Protein AF-A0A940FUI8-F1 (afdb_monomer_lite)

Structure (mmCIF, N/CA/C/O backbone):
data_AF-A0A940FUI8-F1
#
_entry.id   AF-A0A940FUI8-F1
#
loop_
_atom_site.group_PDB
_atom_site.id
_atom_site.type_symbol
_atom_site.label_atom_id
_atom_site.label_alt_id
_atom_site.label_comp_id
_atom_site.label_asym_id
_atom_site.label_entity_id
_atom_site.label_seq_id
_atom_site.pdbx_PDB_ins_code
_atom_site.Cartn_x
_atom_site.Cartn_y
_atom_site.Cartn_z
_atom_site.occupancy
_atom_site.B_iso_or_equiv
_atom_site.auth_seq_id
_atom_site.auth_comp_id
_atom_site.auth_asym_id
_atom_site.auth_atom_id
_atom_site.pdbx_PDB_model_num
ATOM 1 N N . MET A 1 1 ? -2.561 -24.039 -2.734 1.00 41.38 1 MET A N 1
ATOM 2 C CA . MET A 1 1 ? -2.954 -23.739 -1.344 1.00 41.38 1 MET A CA 1
ATOM 3 C C . MET A 1 1 ? -1.752 -23.035 -0.768 1.00 41.38 1 MET A C 1
ATOM 5 O O . MET A 1 1 ? -0.832 -23.719 -0.349 1.00 41.38 1 MET A O 1
ATOM 9 N N . THR A 1 2 ? -1.683 -21.720 -0.954 1.00 53.69 2 THR A N 1
ATOM 10 C CA . THR A 1 2 ? -0.550 -20.926 -0.484 1.00 53.69 2 THR A CA 1
ATOM 11 C C . THR A 1 2 ? -0.439 -21.065 1.022 1.00 53.69 2 THR A C 1
ATOM 13 O O . THR A 1 2 ? -1.473 -21.092 1.701 1.00 53.69 2 THR A O 1
ATOM 16 N N . ASP A 1 3 ? 0.776 -21.230 1.535 1.00 70.06 3 ASP A N 1
ATOM 17 C CA . ASP A 1 3 ? 0.976 -21.261 2.975 1.00 70.06 3 ASP A CA 1
ATOM 18 C C . ASP A 1 3 ? 0.629 -19.873 3.530 1.00 70.06 3 ASP A C 1
ATOM 20 O O . ASP A 1 3 ? 1.079 -18.848 3.026 1.00 70.06 3 ASP A O 1
ATOM 24 N N . HIS A 1 4 ? -0.211 -19.823 4.564 1.00 71.00 4 HIS A N 1
ATOM 25 C CA . HIS A 1 4 ? -0.672 -18.565 5.158 1.00 71.00 4 HIS A CA 1
ATOM 26 C C . HIS A 1 4 ? 0.499 -17.706 5.662 1.00 71.00 4 HIS A C 1
ATOM 28 O O . HIS A 1 4 ? 0.388 -16.485 5.752 1.00 71.00 4 HIS A O 1
ATOM 34 N N . THR A 1 5 ? 1.618 -18.355 5.979 1.00 76.31 5 THR A N 1
ATOM 35 C CA . THR A 1 5 ? 2.873 -17.724 6.389 1.00 76.31 5 THR A CA 1
ATOM 36 C C . THR A 1 5 ? 3.510 -16.921 5.250 1.00 76.31 5 THR A C 1
ATOM 38 O O . THR A 1 5 ? 3.858 -15.764 5.464 1.00 76.31 5 THR A O 1
ATOM 41 N N . GLU A 1 6 ? 3.572 -17.477 4.036 1.00 81.06 6 GLU A N 1
ATOM 42 C CA . GLU A 1 6 ? 4.165 -16.827 2.851 1.00 81.06 6 GLU A CA 1
ATOM 43 C C . GLU A 1 6 ? 3.396 -15.554 2.464 1.00 81.06 6 GLU A C 1
ATOM 45 O O . GLU A 1 6 ? 3.987 -14.517 2.154 1.00 81.06 6 GLU A O 1
ATOM 50 N N . SER A 1 7 ? 2.064 -15.587 2.570 1.00 87.44 7 SER A N 1
ATOM 51 C CA . SER A 1 7 ? 1.231 -14.412 2.292 1.00 87.44 7 SER A CA 1
ATOM 52 C C . SER A 1 7 ? 1.392 -13.306 3.341 1.00 87.44 7 SER A C 1
ATOM 54 O O . SER A 1 7 ? 1.319 -12.122 3.014 1.00 87.44 7 SER A O 1
ATOM 56 N N . LEU A 1 8 ? 1.639 -13.651 4.611 1.00 89.88 8 LEU A N 1
ATOM 57 C CA . LEU A 1 8 ? 1.933 -12.652 5.646 1.00 89.88 8 LEU A CA 1
ATOM 58 C C . LEU A 1 8 ? 3.317 -12.023 5.457 1.00 89.88 8 LEU A C 1
ATOM 60 O O . LEU A 1 8 ? 3.463 -10.822 5.684 1.00 89.88 8 LEU A O 1
ATOM 64 N N . GLU A 1 9 ? 4.306 -12.812 5.035 1.00 93.31 9 GLU A N 1
ATOM 65 C CA . GLU A 1 9 ? 5.636 -12.312 4.680 1.00 93.31 9 GLU A CA 1
ATOM 66 C C . GLU A 1 9 ? 5.554 -11.363 3.482 1.00 93.31 9 GLU A C 1
ATOM 68 O O . GLU A 1 9 ? 6.025 -10.232 3.571 1.00 93.31 9 GLU A O 1
ATOM 73 N N . THR A 1 10 ? 4.827 -11.740 2.427 1.00 94.88 10 THR A N 1
ATOM 74 C CA . THR A 1 10 ? 4.583 -10.867 1.268 1.00 94.88 10 THR A CA 1
ATOM 75 C C . THR A 1 10 ? 3.909 -9.554 1.670 1.00 94.88 10 THR A C 1
ATOM 77 O O . THR A 1 10 ? 4.365 -8.473 1.290 1.00 94.88 10 THR A O 1
ATOM 80 N N . ALA A 1 11 ? 2.862 -9.613 2.499 1.00 93.19 11 ALA A N 1
ATOM 81 C CA . ALA A 1 11 ? 2.193 -8.418 3.009 1.00 93.19 11 ALA A CA 1
ATOM 82 C C . ALA A 1 11 ? 3.131 -7.520 3.839 1.00 93.19 11 ALA A C 1
ATOM 84 O O . ALA A 1 11 ? 3.016 -6.290 3.791 1.00 93.19 11 ALA A O 1
ATOM 85 N N . ALA A 1 12 ? 4.057 -8.113 4.600 1.00 94.50 12 ALA A N 1
ATOM 86 C CA . ALA A 1 12 ? 5.061 -7.377 5.359 1.00 94.50 12 ALA A CA 1
ATOM 87 C C . ALA A 1 12 ? 6.082 -6.696 4.434 1.00 94.50 12 ALA A C 1
ATOM 89 O O . ALA A 1 12 ? 6.303 -5.494 4.592 1.00 94.50 12 ALA A O 1
ATOM 90 N N . CYS A 1 13 ? 6.618 -7.411 3.438 1.00 96.50 13 CYS A N 1
ATOM 91 C CA . CYS A 1 13 ? 7.538 -6.868 2.433 1.00 96.50 13 CYS A CA 1
ATOM 92 C C . CYS A 1 13 ? 6.911 -5.695 1.667 1.00 96.50 13 CYS A C 1
ATOM 94 O O . CYS A 1 13 ? 7.534 -4.645 1.513 1.00 96.50 13 CYS A O 1
ATOM 96 N N . LEU A 1 14 ? 5.647 -5.828 1.249 1.00 96.81 14 LEU A N 1
ATOM 97 C CA . LEU A 1 14 ? 4.900 -4.753 0.589 1.00 96.81 14 LEU A CA 1
ATOM 98 C C . LEU A 1 14 ? 4.805 -3.503 1.463 1.00 96.81 14 LEU A C 1
ATOM 100 O O . LEU A 1 14 ? 5.054 -2.384 1.007 1.00 96.81 14 LEU A O 1
ATOM 104 N N . TRP A 1 15 ? 4.437 -3.685 2.732 1.00 97.00 15 TRP A N 1
ATOM 105 C CA . TRP A 1 15 ? 4.308 -2.567 3.654 1.00 97.00 15 TRP A CA 1
ATOM 106 C C . TRP A 1 15 ? 5.655 -1.898 3.943 1.00 97.00 15 TRP A C 1
ATOM 108 O O . TRP A 1 15 ? 5.730 -0.669 3.971 1.00 97.00 15 TRP A O 1
ATOM 118 N N . GLU A 1 16 ? 6.718 -2.681 4.116 1.00 96.12 16 GLU A N 1
ATOM 119 C CA . GLU A 1 16 ? 8.075 -2.175 4.313 1.00 96.12 16 GLU A CA 1
ATOM 120 C C . GLU A 1 16 ? 8.567 -1.372 3.103 1.00 96.12 16 GLU A C 1
ATOM 122 O O . GLU A 1 16 ? 9.012 -0.236 3.265 1.00 96.12 16 GLU A O 1
ATOM 127 N N . ALA A 1 17 ? 8.396 -1.891 1.885 1.00 95.38 17 ALA A N 1
ATOM 128 C CA . ALA A 1 17 ? 8.780 -1.192 0.662 1.00 95.38 17 ALA A CA 1
ATOM 129 C C . ALA A 1 17 ? 8.070 0.169 0.518 1.00 95.38 17 ALA A C 1
ATOM 131 O O . ALA A 1 17 ? 8.699 1.173 0.177 1.00 95.38 17 ALA A O 1
ATOM 132 N N . VAL A 1 18 ? 6.776 0.248 0.852 1.00 95.69 18 VAL A N 1
ATOM 133 C CA . VAL A 1 18 ? 6.023 1.516 0.846 1.00 95.69 18 VAL A CA 1
ATOM 134 C C . VAL A 1 18 ? 6.545 2.505 1.893 1.00 95.69 18 VAL A C 1
ATOM 136 O O . VAL A 1 18 ? 6.617 3.708 1.622 1.00 95.69 18 VAL A O 1
ATOM 139 N N . LEU A 1 19 ? 6.926 2.030 3.082 1.00 94.81 19 LEU A N 1
ATOM 140 C CA . LEU A 1 19 ? 7.561 2.881 4.091 1.00 94.81 19 LEU A CA 1
ATOM 141 C C . LEU A 1 19 ? 8.923 3.393 3.611 1.00 94.81 19 LEU A C 1
ATOM 143 O O . LEU A 1 19 ? 9.204 4.581 3.770 1.00 94.81 19 LEU A O 1
ATOM 147 N N . ASN A 1 20 ? 9.714 2.550 2.946 1.00 92.38 20 ASN A N 1
ATOM 148 C CA . ASN A 1 20 ? 10.995 2.949 2.367 1.00 92.38 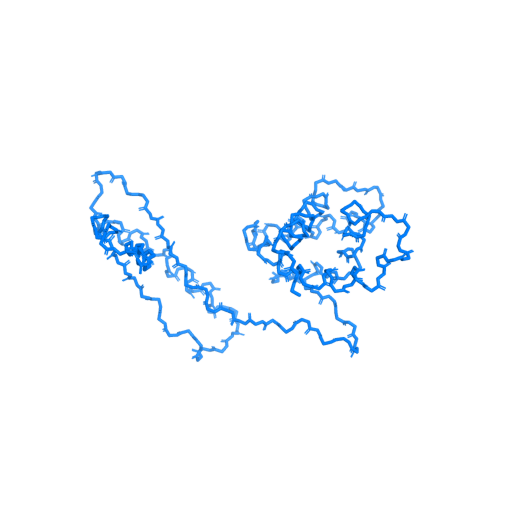20 ASN A CA 1
ATOM 149 C C . ASN A 1 20 ? 10.811 4.020 1.281 1.00 92.38 20 ASN A C 1
ATOM 151 O O . ASN A 1 20 ? 11.483 5.046 1.336 1.00 92.38 20 ASN A O 1
ATOM 155 N N . PHE A 1 21 ? 9.826 3.887 0.382 1.00 91.88 21 PHE A N 1
ATOM 156 C CA . PHE A 1 21 ? 9.506 4.956 -0.580 1.00 91.88 21 PHE A CA 1
ATOM 157 C C . PHE A 1 21 ? 9.073 6.266 0.079 1.00 91.88 21 PHE A C 1
ATOM 159 O O . PHE A 1 21 ? 9.281 7.339 -0.482 1.00 91.88 21 PHE A O 1
ATOM 166 N N . ARG A 1 22 ? 8.440 6.213 1.254 1.00 91.88 22 ARG A N 1
ATOM 167 C CA . ARG A 1 22 ? 8.054 7.420 1.993 1.00 91.88 22 ARG A CA 1
ATOM 168 C C . ARG A 1 22 ? 9.267 8.100 2.630 1.00 91.88 22 ARG A C 1
ATOM 170 O O . ARG A 1 22 ? 9.329 9.338 2.665 1.00 91.88 22 ARG A O 1
ATOM 177 N N . ASP A 1 23 ? 10.177 7.312 3.188 1.00 89.31 23 ASP A N 1
ATOM 178 C CA . ASP A 1 23 ? 11.209 7.793 4.104 1.00 89.31 23 ASP A CA 1
ATOM 179 C C . ASP A 1 23 ? 12.550 8.060 3.412 1.00 89.31 23 ASP A C 1
ATOM 181 O O . ASP A 1 23 ? 13.240 8.998 3.817 1.00 89.31 23 ASP A O 1
ATOM 185 N N . ASP A 1 24 ? 12.865 7.343 2.331 1.00 80.25 24 ASP A N 1
ATOM 186 C CA . ASP A 1 24 ? 14.145 7.433 1.626 1.00 80.25 24 ASP A CA 1
ATOM 187 C C . ASP A 1 24 ? 13.990 7.891 0.161 1.00 80.25 24 ASP A C 1
ATOM 189 O O . ASP A 1 24 ? 13.839 7.077 -0.756 1.00 80.25 24 ASP A O 1
ATOM 193 N N . PRO A 1 25 ? 14.016 9.211 -0.103 1.00 65.75 25 PRO A N 1
ATOM 194 C CA . PRO A 1 25 ? 14.091 9.706 -1.466 1.00 65.75 25 PRO A CA 1
ATOM 195 C C . PRO A 1 25 ? 15.487 9.428 -2.032 1.00 65.75 25 PRO A C 1
ATOM 197 O O . PRO A 1 25 ? 16.445 10.142 -1.724 1.00 65.75 25 PRO A O 1
ATOM 200 N N . SER A 1 26 ? 15.599 8.456 -2.939 1.00 70.56 26 SER A N 1
ATOM 201 C CA . SER A 1 26 ? 16.803 8.354 -3.772 1.00 70.56 26 SER A CA 1
ATOM 202 C C . SER A 1 26 ? 16.990 9.637 -4.598 1.00 70.56 26 SER A C 1
ATOM 204 O O . SER A 1 26 ? 16.037 10.377 -4.863 1.00 70.56 26 SER A O 1
ATOM 206 N N . THR A 1 27 ? 18.221 9.904 -5.037 1.00 62.66 27 THR A N 1
ATOM 207 C CA . THR A 1 27 ? 18.599 11.141 -5.744 1.00 62.66 27 THR A CA 1
ATOM 208 C C . THR A 1 27 ? 18.077 11.244 -7.185 1.00 62.66 27 THR A C 1
ATOM 210 O O . THR A 1 27 ? 18.289 12.271 -7.829 1.00 62.66 27 THR A O 1
ATOM 213 N N . ASN A 1 28 ? 17.392 10.217 -7.699 1.00 72.44 28 ASN A N 1
ATOM 214 C CA . ASN A 1 28 ? 16.770 10.230 -9.025 1.00 72.44 28 ASN A CA 1
ATOM 215 C C . ASN A 1 28 ? 15.420 10.985 -9.009 1.00 72.44 28 ASN A C 1
ATOM 217 O O . ASN A 1 28 ? 14.635 10.829 -8.073 1.00 72.44 28 ASN A O 1
ATOM 221 N N . SER A 1 29 ? 15.119 11.763 -10.056 1.00 69.69 29 SER A N 1
ATOM 222 C CA . SER A 1 29 ? 13.884 12.558 -10.184 1.00 69.69 29 SER A CA 1
ATOM 223 C C . SER A 1 29 ? 12.620 11.720 -10.013 1.00 69.69 29 SER A C 1
ATOM 225 O O . SER A 1 29 ? 11.752 12.087 -9.227 1.00 69.69 29 SER A O 1
ATOM 227 N N . ASP A 1 30 ? 12.557 10.555 -10.657 1.00 74.31 30 ASP A N 1
ATOM 228 C CA . ASP A 1 30 ? 11.371 9.688 -10.634 1.00 74.31 30 ASP A CA 1
ATOM 229 C C . ASP A 1 30 ? 11.116 9.124 -9.228 1.00 74.31 30 ASP A C 1
ATOM 231 O O . ASP A 1 30 ? 9.983 8.908 -8.798 1.00 74.31 30 ASP A O 1
ATOM 235 N N . SER A 1 31 ? 12.193 8.924 -8.468 1.00 79.56 31 SER A N 1
ATOM 236 C CA . SER A 1 31 ? 12.130 8.526 -7.065 1.00 79.56 31 SER A CA 1
ATOM 237 C C . SER A 1 31 ? 11.647 9.664 -6.170 1.00 79.56 31 SER A C 1
ATOM 239 O O . SER A 1 31 ? 10.867 9.426 -5.248 1.00 79.56 31 SER A O 1
ATOM 241 N N . ILE A 1 32 ? 12.073 10.900 -6.440 1.00 84.50 32 ILE A N 1
ATOM 242 C CA . ILE A 1 32 ? 11.606 12.079 -5.705 1.00 84.50 32 ILE A CA 1
ATOM 243 C C . ILE A 1 32 ? 10.106 12.279 -5.939 1.00 84.50 32 ILE A C 1
ATOM 245 O O . ILE A 1 32 ? 9.363 12.452 -4.972 1.00 84.50 32 ILE A O 1
ATOM 249 N N . GLU A 1 33 ? 9.645 12.205 -7.189 1.00 87.56 33 GLU A N 1
ATOM 250 C CA . GLU A 1 33 ? 8.221 12.316 -7.524 1.00 87.56 33 GLU A CA 1
ATOM 251 C C . GLU A 1 33 ? 7.394 11.232 -6.827 1.00 87.56 33 GLU A C 1
ATOM 253 O O . GLU A 1 33 ? 6.411 11.549 -6.153 1.00 87.56 33 GLU A O 1
ATOM 258 N N . ARG A 1 34 ? 7.842 9.969 -6.879 1.00 89.25 34 ARG A N 1
ATOM 259 C CA . ARG A 1 34 ? 7.194 8.864 -6.159 1.00 89.25 34 ARG A CA 1
ATOM 260 C C . ARG A 1 34 ? 7.164 9.101 -4.652 1.00 89.25 34 ARG A C 1
ATOM 262 O O . ARG A 1 34 ? 6.116 8.942 -4.035 1.00 89.25 34 ARG A O 1
ATOM 269 N N . THR A 1 35 ? 8.275 9.533 -4.058 1.00 92.06 35 THR A N 1
ATOM 270 C CA . THR A 1 35 ? 8.349 9.836 -2.620 1.00 92.06 35 THR A CA 1
ATOM 271 C C . THR A 1 35 ? 7.329 10.905 -2.229 1.00 92.06 35 THR A C 1
ATOM 273 O O . THR A 1 35 ? 6.648 10.794 -1.206 1.00 92.06 35 THR A O 1
ATOM 276 N N . LEU A 1 36 ? 7.197 11.959 -3.041 1.00 91.12 36 LEU A N 1
ATOM 277 C CA . LEU A 1 36 ? 6.232 13.030 -2.804 1.00 91.12 36 LEU A CA 1
ATOM 278 C C . LEU A 1 36 ? 4.788 12.544 -2.945 1.00 91.12 36 LEU A C 1
ATOM 280 O O . LEU A 1 36 ? 3.970 12.892 -2.089 1.00 91.12 36 LEU A O 1
ATOM 284 N N . ALA A 1 37 ? 4.497 11.727 -3.960 1.00 91.88 37 ALA A N 1
ATOM 285 C CA . ALA A 1 37 ? 3.180 11.135 -4.175 1.00 91.88 37 ALA A CA 1
ATOM 286 C C . ALA A 1 37 ? 2.787 10.216 -3.009 1.00 91.88 37 ALA A C 1
ATOM 288 O O . ALA A 1 37 ? 1.760 10.438 -2.375 1.00 91.88 37 ALA A O 1
ATOM 289 N N . VAL A 1 38 ? 3.667 9.289 -2.612 1.00 93.12 38 VAL A N 1
ATOM 290 C CA . VAL A 1 38 ? 3.461 8.411 -1.449 1.00 93.12 38 VAL A CA 1
ATOM 291 C C . VAL A 1 38 ? 3.198 9.244 -0.191 1.00 93.12 38 VAL A C 1
ATOM 293 O O . VAL A 1 38 ? 2.223 9.017 0.524 1.00 93.12 38 VAL A O 1
ATOM 296 N N . ARG A 1 39 ? 4.010 10.277 0.078 1.00 93.44 39 ARG A N 1
ATOM 297 C CA . ARG A 1 39 ? 3.789 11.182 1.221 1.00 93.44 39 ARG A CA 1
ATOM 298 C C . ARG A 1 39 ? 2.455 11.926 1.148 1.00 93.44 39 ARG A C 1
ATOM 300 O O . ARG A 1 39 ? 1.881 12.197 2.201 1.00 93.44 39 ARG A O 1
ATOM 307 N N . ALA A 1 40 ? 1.990 12.303 -0.042 1.00 90.50 40 ALA A N 1
ATOM 308 C CA . ALA A 1 40 ? 0.682 12.927 -0.226 1.00 90.50 40 ALA A CA 1
ATOM 309 C C . ALA A 1 40 ? -0.440 11.947 0.120 1.00 90.50 40 ALA A C 1
ATOM 311 O O . ALA A 1 40 ? -1.245 12.252 0.997 1.00 90.50 40 ALA A O 1
ATOM 312 N N . THR A 1 41 ? -0.388 10.729 -0.414 1.00 90.62 41 THR A N 1
ATOM 313 C CA . THR A 1 41 ? -1.332 9.655 -0.094 1.00 90.62 41 THR A CA 1
ATOM 314 C C . THR A 1 41 ? -1.400 9.375 1.412 1.00 90.62 41 THR A C 1
ATOM 316 O O . THR A 1 41 ? -2.486 9.306 1.985 1.00 90.62 41 THR A O 1
ATOM 319 N N . PHE A 1 42 ? -0.251 9.287 2.097 1.00 91.81 42 PHE A N 1
ATOM 320 C CA . PHE A 1 42 ? -0.212 9.121 3.558 1.00 91.81 42 PHE A CA 1
ATOM 321 C C . PHE A 1 42 ? -0.961 10.237 4.305 1.00 91.81 42 PHE A C 1
ATOM 323 O O . PHE A 1 42 ? -1.556 9.968 5.349 1.00 91.81 42 PHE A O 1
ATOM 330 N N . ARG A 1 43 ? -0.920 11.480 3.806 1.00 89.12 43 ARG A N 1
ATOM 331 C CA . ARG A 1 43 ? -1.635 12.618 4.405 1.00 89.12 43 ARG A CA 1
ATOM 332 C C . ARG A 1 43 ? -3.126 12.611 4.081 1.00 89.12 43 ARG A C 1
ATOM 334 O O . ARG A 1 43 ? -3.905 13.026 4.929 1.00 89.12 43 ARG A O 1
ATOM 341 N N . GLU A 1 44 ? -3.494 12.179 2.881 1.00 86.31 44 GLU A N 1
ATOM 342 C CA . GLU A 1 44 ? -4.865 12.249 2.367 1.00 86.31 44 GLU A CA 1
ATOM 343 C C . GLU A 1 44 ? -5.753 11.144 2.940 1.00 86.31 44 GLU A C 1
ATOM 345 O O . GLU A 1 44 ? -6.771 11.439 3.559 1.00 86.31 44 GLU A O 1
ATOM 350 N N . ILE A 1 45 ? -5.344 9.879 2.806 1.00 83.12 45 ILE A N 1
ATOM 351 C CA . ILE A 1 45 ? -6.165 8.730 3.231 1.00 83.12 45 ILE A CA 1
ATOM 352 C C . ILE A 1 45 ? -5.731 8.146 4.583 1.00 83.12 45 ILE A C 1
ATOM 354 O O . ILE A 1 45 ? -6.445 7.354 5.199 1.00 83.12 45 ILE A O 1
ATOM 358 N N . GLY A 1 46 ? -4.560 8.552 5.081 1.00 86.31 46 GLY A N 1
ATOM 359 C CA . GLY A 1 46 ? -4.015 8.098 6.356 1.00 86.31 46 GLY A CA 1
ATOM 360 C C . GLY A 1 46 ? -3.366 6.709 6.308 1.00 86.31 46 GLY A C 1
ATOM 361 O O . GLY A 1 46 ? -3.702 5.836 5.509 1.00 86.31 46 GLY A O 1
ATOM 362 N N . THR A 1 47 ? -2.439 6.475 7.240 1.00 87.69 47 THR A N 1
ATOM 363 C CA . THR A 1 47 ? -1.640 5.239 7.336 1.00 87.69 47 THR A CA 1
ATOM 364 C C . THR A 1 47 ? -2.483 3.967 7.432 1.00 87.69 47 THR A C 1
ATOM 366 O O . THR A 1 47 ? -2.114 2.941 6.870 1.00 87.69 47 THR A O 1
ATOM 369 N N . ALA A 1 48 ? -3.600 4.000 8.168 1.00 84.38 48 ALA A N 1
ATOM 370 C CA . ALA A 1 48 ? -4.411 2.807 8.402 1.00 84.38 48 ALA A CA 1
ATOM 371 C C . ALA A 1 48 ? -5.118 2.328 7.127 1.00 84.38 48 ALA A C 1
ATOM 373 O O . ALA A 1 48 ? -5.071 1.134 6.838 1.00 84.38 48 ALA A O 1
ATOM 374 N N . ALA A 1 49 ? -5.728 3.249 6.373 1.00 83.88 49 ALA A N 1
ATOM 375 C CA . ALA A 1 49 ? -6.388 2.933 5.111 1.00 83.88 49 ALA A CA 1
ATOM 376 C C . ALA A 1 49 ? -5.362 2.509 4.057 1.00 83.88 49 ALA A C 1
ATOM 378 O O . ALA A 1 49 ? -5.512 1.451 3.453 1.00 83.88 49 ALA A O 1
ATOM 379 N N . LEU A 1 50 ? -4.264 3.263 3.926 1.00 86.88 50 LEU A N 1
ATOM 380 C CA . LEU A 1 50 ? -3.193 2.924 2.993 1.00 86.88 50 LEU A CA 1
ATOM 381 C C . LEU A 1 50 ? -2.618 1.529 3.264 1.00 86.88 50 LEU A C 1
ATOM 383 O O . LEU A 1 50 ? -2.430 0.759 2.331 1.00 86.88 50 LEU A O 1
ATOM 387 N N . ARG A 1 51 ? -2.405 1.155 4.531 1.00 92.75 51 ARG A N 1
ATOM 388 C CA . ARG A 1 51 ? -1.929 -0.191 4.874 1.00 92.75 51 ARG A CA 1
ATOM 389 C C . ARG A 1 51 ? -2.889 -1.284 4.403 1.00 92.75 51 ARG A C 1
ATOM 391 O O . ARG A 1 51 ? -2.415 -2.307 3.933 1.00 92.75 51 ARG A O 1
ATOM 398 N N . LEU A 1 52 ? -4.205 -1.085 4.522 1.00 87.38 52 LEU A N 1
ATOM 399 C CA . LEU A 1 52 ? -5.194 -2.061 4.040 1.00 87.38 52 LEU A CA 1
ATOM 400 C C . LEU A 1 52 ? -5.175 -2.195 2.514 1.00 87.38 52 LEU A C 1
ATOM 402 O O . LEU A 1 52 ? -5.299 -3.305 2.010 1.00 87.38 52 LEU A O 1
ATOM 406 N N . ILE A 1 53 ? -4.984 -1.085 1.796 1.00 87.50 53 ILE A N 1
ATOM 407 C CA . ILE A 1 53 ? -4.839 -1.100 0.336 1.00 87.50 53 ILE A CA 1
ATOM 408 C C . ILE A 1 53 ? -3.578 -1.880 -0.054 1.00 87.50 53 ILE A C 1
ATOM 410 O O . ILE A 1 53 ? -3.663 -2.812 -0.844 1.00 87.50 53 ILE A O 1
ATOM 414 N N . VAL A 1 54 ? -2.436 -1.546 0.555 1.00 92.19 54 VAL A N 1
ATOM 415 C CA . VAL A 1 54 ? -1.129 -2.144 0.238 1.00 92.19 54 VAL A CA 1
ATOM 416 C C . VAL A 1 54 ? -1.113 -3.652 0.492 1.00 92.19 54 VAL A C 1
ATOM 418 O O . VAL A 1 54 ? -0.707 -4.411 -0.381 1.00 92.19 54 VAL A O 1
ATOM 421 N N . ILE A 1 55 ? -1.597 -4.121 1.650 1.00 90.25 55 ILE A N 1
ATOM 422 C CA . ILE A 1 55 ? -1.652 -5.571 1.925 1.00 90.25 55 ILE A CA 1
ATOM 423 C C . ILE A 1 55 ? -2.642 -6.299 1.004 1.00 90.25 55 ILE A C 1
ATOM 425 O O . ILE A 1 55 ? -2.498 -7.499 0.782 1.00 90.25 55 ILE A O 1
ATOM 429 N N . GLY A 1 56 ? -3.632 -5.587 0.456 1.00 87.56 56 GLY A N 1
ATOM 430 C CA . GLY A 1 56 ? -4.565 -6.118 -0.535 1.00 87.56 56 GLY A CA 1
ATOM 431 C C . GLY A 1 56 ? -3.901 -6.501 -1.861 1.00 87.56 56 GLY A C 1
ATOM 432 O O . GLY A 1 56 ? -4.503 -7.228 -2.642 1.00 87.56 56 GLY A O 1
ATOM 433 N N . TRP A 1 57 ? -2.663 -6.066 -2.110 1.00 93.06 57 TRP A N 1
ATOM 434 C CA . TRP A 1 57 ? -1.901 -6.415 -3.314 1.00 93.06 57 TRP A CA 1
ATOM 435 C C . TRP A 1 57 ? -1.163 -7.754 -3.215 1.00 93.06 57 TRP A C 1
ATOM 437 O O . TRP A 1 57 ? -0.549 -8.170 -4.192 1.00 93.06 57 TRP A O 1
ATOM 447 N N . THR A 1 58 ? -1.226 -8.430 -2.061 1.00 92.12 58 THR A N 1
ATOM 448 C CA . THR A 1 58 ? -0.483 -9.674 -1.788 1.00 92.12 58 THR A CA 1
ATOM 449 C C . THR A 1 58 ? -0.671 -10.715 -2.891 1.00 92.12 58 THR A C 1
ATOM 451 O O . THR A 1 58 ? 0.310 -11.171 -3.468 1.00 92.12 58 THR A O 1
ATOM 454 N N . ASP A 1 59 ? -1.919 -11.020 -3.257 1.00 87.19 59 ASP A N 1
ATOM 455 C CA . ASP A 1 59 ? -2.210 -12.038 -4.273 1.00 87.19 59 ASP A CA 1
ATOM 456 C C . ASP A 1 59 ? -1.657 -11.667 -5.659 1.00 87.19 59 ASP A C 1
ATOM 458 O O . ASP A 1 59 ? -1.212 -12.543 -6.400 1.00 87.19 59 ASP A O 1
ATOM 462 N N . ALA A 1 60 ? -1.670 -10.376 -6.013 1.00 89.50 60 ALA A N 1
ATOM 463 C CA . ALA A 1 60 ? -1.156 -9.896 -7.295 1.00 89.50 60 ALA A CA 1
ATOM 464 C C . ALA A 1 60 ? 0.371 -10.038 -7.365 1.00 89.50 60 ALA A C 1
ATOM 466 O O . ALA A 1 60 ? 0.903 -10.586 -8.326 1.00 89.50 60 ALA A O 1
ATOM 467 N N . VAL A 1 61 ? 1.064 -9.628 -6.302 1.00 93.81 61 VAL A N 1
ATOM 468 C CA . VAL A 1 61 ? 2.527 -9.721 -6.199 1.00 93.81 61 VAL A CA 1
ATOM 469 C C . VAL A 1 61 ? 2.982 -11.173 -6.192 1.00 93.81 61 VAL A C 1
ATOM 471 O O . VAL A 1 61 ? 3.926 -11.516 -6.893 1.00 93.81 61 VAL A O 1
ATOM 474 N N . GLU A 1 62 ? 2.300 -12.044 -5.443 1.00 92.25 62 GLU A N 1
ATOM 475 C CA . GLU A 1 62 ? 2.593 -13.478 -5.453 1.00 92.25 62 GLU A CA 1
ATOM 476 C C . GLU A 1 62 ? 2.367 -14.101 -6.837 1.00 92.25 62 GLU A C 1
ATOM 478 O O . GLU A 1 62 ? 3.120 -14.985 -7.251 1.00 92.25 62 GLU A O 1
ATOM 483 N N . ALA A 1 63 ? 1.316 -13.683 -7.549 1.00 90.50 63 ALA A N 1
ATOM 484 C CA . ALA A 1 63 ? 1.036 -14.176 -8.892 1.00 90.50 63 ALA A CA 1
ATOM 485 C C . ALA A 1 63 ? 2.138 -13.774 -9.879 1.00 90.50 63 ALA A C 1
ATOM 487 O O . ALA A 1 63 ? 2.572 -14.617 -10.665 1.00 90.50 63 ALA A O 1
ATOM 488 N N . ASP A 1 64 ? 2.616 -12.532 -9.813 1.00 92.94 64 ASP A N 1
ATOM 489 C CA . ASP A 1 64 ? 3.717 -12.059 -10.654 1.00 92.94 64 ASP A CA 1
ATOM 490 C C . ASP A 1 64 ? 5.053 -12.681 -10.270 1.00 92.94 64 ASP A C 1
ATOM 492 O O . ASP A 1 64 ? 5.804 -13.098 -11.149 1.00 92.94 64 ASP A O 1
ATOM 496 N N . TRP A 1 65 ? 5.316 -12.840 -8.974 1.00 93.88 65 TRP A N 1
ATOM 497 C CA . TRP A 1 65 ? 6.515 -13.512 -8.491 1.00 93.88 65 TRP A CA 1
ATOM 498 C C . TRP A 1 65 ? 6.607 -14.945 -9.018 1.00 93.88 65 TRP A C 1
ATOM 500 O O . TRP A 1 65 ? 7.596 -15.300 -9.651 1.00 93.88 65 TRP A O 1
ATOM 510 N N . ARG A 1 66 ? 5.538 -15.743 -8.893 1.00 92.38 66 ARG A N 1
ATOM 511 C CA . ARG A 1 66 ? 5.493 -17.130 -9.401 1.00 92.38 66 ARG A CA 1
ATOM 512 C C . ARG A 1 66 ? 5.751 -17.259 -10.902 1.00 92.38 66 ARG A C 1
ATOM 514 O O . ARG A 1 66 ? 6.081 -18.342 -11.372 1.00 92.38 66 ARG A O 1
ATOM 521 N N . ARG A 1 67 ? 5.546 -16.193 -11.682 1.00 92.56 67 ARG A N 1
ATOM 522 C CA . ARG A 1 67 ? 5.811 -16.200 -13.130 1.00 92.56 67 ARG A CA 1
ATOM 523 C C . ARG A 1 67 ? 7.293 -16.045 -13.453 1.00 92.56 67 ARG A C 1
ATOM 525 O O . ARG A 1 67 ? 7.691 -16.419 -14.552 1.00 92.56 67 ARG A O 1
ATOM 532 N N . VAL A 1 68 ? 8.079 -15.476 -12.539 1.00 92.81 68 VAL A N 1
ATOM 533 C CA . VAL A 1 68 ? 9.483 -15.119 -12.780 1.00 92.81 68 VAL A CA 1
ATOM 534 C C . VAL A 1 68 ? 10.457 -15.725 -11.771 1.00 92.81 68 VAL A C 1
ATOM 536 O O . VAL A 1 68 ? 11.655 -15.651 -12.014 1.00 92.81 68 VAL A O 1
ATOM 539 N N . GLU A 1 69 ? 9.985 -16.321 -10.671 1.00 92.75 69 GLU A N 1
ATOM 540 C CA . GLU A 1 69 ? 10.814 -16.728 -9.523 1.00 92.75 69 GLU A CA 1
ATOM 541 C C . GLU A 1 69 ? 11.980 -17.656 -9.882 1.00 92.75 69 GLU A C 1
ATOM 543 O O . GLU A 1 69 ? 13.057 -17.532 -9.303 1.00 92.75 69 GLU A O 1
ATOM 548 N N . ASP A 1 70 ? 11.798 -18.530 -10.875 1.00 93.12 70 ASP A N 1
ATOM 549 C CA . ASP A 1 70 ? 12.835 -19.464 -11.327 1.00 93.12 70 ASP A CA 1
ATOM 550 C C . ASP A 1 70 ? 13.987 -18.768 -12.079 1.00 93.12 70 ASP A C 1
ATOM 552 O O . ASP A 1 70 ? 15.116 -19.264 -12.083 1.00 93.12 70 ASP A O 1
ATOM 556 N N . ASP A 1 71 ? 13.716 -17.613 -12.696 1.00 93.56 71 ASP A N 1
ATOM 557 C CA . ASP A 1 71 ? 14.641 -16.887 -13.576 1.00 93.56 71 ASP A CA 1
ATOM 558 C C . ASP A 1 71 ? 15.052 -15.507 -13.021 1.00 93.56 71 ASP A C 1
ATOM 560 O O . ASP A 1 71 ? 15.921 -14.837 -13.591 1.00 93.56 71 ASP A O 1
ATOM 564 N N . TYR A 1 72 ? 14.445 -15.056 -11.917 1.00 91.62 72 TYR A N 1
ATOM 565 C CA . TYR A 1 72 ? 14.713 -13.743 -11.341 1.00 91.62 72 TYR A CA 1
ATOM 566 C C . TYR A 1 72 ? 16.055 -13.743 -10.583 1.00 91.62 72 TYR A C 1
ATOM 568 O O . TYR A 1 72 ? 16.233 -14.495 -9.626 1.00 91.62 72 TYR A O 1
ATOM 576 N N . PRO A 1 73 ? 17.032 -12.902 -10.972 1.00 92.12 73 PRO A N 1
ATOM 577 C CA . PRO A 1 73 ? 18.407 -13.007 -10.472 1.00 92.12 73 PRO A CA 1
ATOM 578 C C . PRO A 1 73 ? 18.627 -12.415 -9.070 1.00 92.12 73 PRO A C 1
ATOM 580 O O . PRO A 1 73 ? 19.735 -12.505 -8.537 1.00 92.12 73 PRO A O 1
ATOM 583 N N . LEU A 1 74 ? 17.615 -11.758 -8.505 1.00 94.19 74 LEU A N 1
ATOM 584 C CA . LEU A 1 74 ? 17.684 -10.963 -7.280 1.00 94.19 74 LEU A CA 1
ATOM 585 C C . LEU A 1 74 ? 16.672 -11.459 -6.234 1.00 94.19 74 LEU A C 1
ATOM 587 O O . LEU A 1 74 ? 15.932 -12.408 -6.486 1.00 94.19 74 LEU A O 1
ATOM 591 N N . CYS A 1 75 ? 16.658 -10.863 -5.039 1.00 93.00 75 CYS A N 1
ATOM 592 C CA . CYS A 1 75 ? 15.793 -11.343 -3.960 1.00 93.00 75 CYS A CA 1
ATOM 593 C C . CYS A 1 75 ? 14.377 -10.749 -4.016 1.00 93.00 75 CYS A C 1
ATOM 595 O O . CYS A 1 75 ? 14.129 -9.690 -4.595 1.00 93.00 75 CYS A O 1
ATOM 597 N N . PHE A 1 76 ? 13.428 -11.463 -3.411 1.00 93.88 76 PHE A N 1
ATOM 598 C CA . PHE A 1 76 ? 12.017 -11.094 -3.435 1.00 93.88 76 PHE A CA 1
ATOM 599 C C . PHE A 1 76 ? 11.735 -9.775 -2.692 1.00 93.88 76 PHE A C 1
ATOM 601 O O . PHE A 1 76 ? 11.068 -8.889 -3.218 1.00 93.88 76 PHE A O 1
ATOM 608 N N . ASP A 1 77 ? 12.255 -9.631 -1.476 1.00 89.50 77 ASP A N 1
ATOM 609 C CA . ASP A 1 77 ? 11.900 -8.581 -0.519 1.00 89.50 77 ASP A CA 1
ATOM 610 C C . ASP A 1 77 ? 12.593 -7.236 -0.784 1.00 89.50 77 ASP A C 1
ATOM 612 O O . ASP A 1 77 ? 11.949 -6.191 -0.663 1.00 89.50 77 ASP A O 1
ATOM 616 N N . TRP A 1 78 ? 13.872 -7.242 -1.179 1.00 88.62 78 TRP A N 1
ATOM 617 C CA . TRP A 1 78 ? 14.632 -6.003 -1.417 1.00 88.62 78 TRP A CA 1
ATOM 618 C C . TRP A 1 78 ? 14.640 -5.535 -2.866 1.00 88.62 78 TRP A C 1
ATOM 620 O O . TRP A 1 78 ? 14.815 -4.339 -3.102 1.00 88.62 78 TRP A O 1
ATOM 630 N N . ASP A 1 79 ? 14.450 -6.442 -3.823 1.00 93.62 79 ASP A N 1
ATOM 631 C CA . ASP A 1 79 ? 14.578 -6.115 -5.242 1.00 93.62 79 ASP A CA 1
ATOM 632 C C . ASP A 1 79 ? 13.232 -6.226 -5.962 1.00 93.62 79 ASP A C 1
ATOM 634 O O . ASP A 1 79 ? 12.712 -5.222 -6.454 1.00 93.62 79 ASP A O 1
ATOM 638 N N . PHE A 1 80 ? 12.627 -7.419 -5.982 1.00 95.19 80 PHE A N 1
ATOM 639 C CA . PHE A 1 80 ? 11.401 -7.660 -6.747 1.00 95.19 80 PHE A CA 1
ATOM 640 C C . PHE A 1 80 ? 10.218 -6.824 -6.245 1.00 95.19 80 PHE A C 1
ATOM 642 O O . PHE A 1 80 ? 9.595 -6.117 -7.031 1.00 95.19 80 PHE A O 1
ATOM 649 N N . VAL A 1 81 ? 9.902 -6.862 -4.945 1.00 95.62 81 VAL A N 1
ATOM 650 C CA . VAL A 1 81 ? 8.725 -6.170 -4.388 1.00 95.62 81 VAL A CA 1
ATOM 651 C C . VAL A 1 81 ? 8.790 -4.644 -4.588 1.00 95.62 81 VAL A C 1
ATOM 653 O O . VAL A 1 81 ? 7.805 -4.071 -5.070 1.00 95.62 81 VAL A O 1
ATOM 656 N N . PRO A 1 82 ? 9.904 -3.944 -4.284 1.00 93.38 82 PRO A N 1
ATOM 657 C CA . PRO A 1 82 ? 10.010 -2.515 -4.575 1.00 93.38 82 PRO A CA 1
ATOM 658 C C . PRO A 1 82 ? 9.895 -2.193 -6.071 1.00 93.38 82 PRO A C 1
ATOM 660 O O . PRO A 1 82 ? 9.194 -1.246 -6.441 1.00 93.38 82 PRO A O 1
ATOM 663 N N . GLU A 1 83 ? 10.539 -2.975 -6.943 1.00 93.25 83 GLU A N 1
ATOM 664 C CA . GLU A 1 83 ? 10.452 -2.779 -8.395 1.00 93.25 83 GLU A CA 1
ATOM 665 C C . GLU A 1 83 ? 9.027 -3.008 -8.916 1.00 93.25 83 GLU A C 1
ATOM 667 O O . GLU A 1 83 ? 8.508 -2.215 -9.713 1.00 93.25 83 GLU A O 1
ATOM 672 N N . TRP A 1 84 ? 8.353 -4.032 -8.397 1.00 95.25 84 TRP A N 1
ATOM 673 C CA . TRP A 1 84 ? 6.966 -4.342 -8.706 1.00 95.25 84 TRP A CA 1
ATOM 674 C C . TRP A 1 84 ? 6.041 -3.181 -8.332 1.00 95.25 84 TRP A C 1
ATOM 676 O O . TRP A 1 84 ? 5.277 -2.715 -9.174 1.00 95.25 84 TRP A O 1
ATOM 686 N N . ILE A 1 85 ? 6.164 -2.617 -7.123 1.00 94.31 85 ILE A N 1
ATOM 687 C CA . ILE A 1 85 ? 5.366 -1.448 -6.708 1.00 94.31 85 ILE A CA 1
ATOM 688 C C . ILE A 1 85 ? 5.640 -0.249 -7.627 1.00 94.31 85 ILE A C 1
ATOM 690 O O . ILE A 1 85 ? 4.716 0.459 -8.029 1.00 94.31 85 ILE A O 1
ATOM 694 N N . ALA A 1 86 ? 6.907 0.006 -7.962 1.00 91.00 86 ALA A N 1
ATOM 695 C CA . ALA A 1 86 ? 7.289 1.143 -8.796 1.00 91.00 86 ALA A CA 1
ATOM 696 C C . ALA A 1 86 ? 6.681 1.081 -10.211 1.00 91.00 86 ALA A C 1
ATOM 698 O O . ALA A 1 86 ? 6.363 2.131 -10.789 1.00 91.00 86 ALA A O 1
ATOM 699 N N . SER A 1 87 ? 6.515 -0.129 -10.746 1.00 91.19 87 SER A N 1
ATOM 700 C CA . SER A 1 87 ? 5.998 -0.405 -12.090 1.00 91.19 87 SER A CA 1
ATOM 701 C C . SER A 1 87 ? 4.478 -0.595 -12.130 1.00 91.19 87 SER A C 1
ATOM 703 O O . SER A 1 87 ? 3.840 -0.080 -13.050 1.00 91.19 87 SER A O 1
ATOM 705 N N . HIS A 1 88 ? 3.879 -1.218 -11.116 1.00 92.38 88 HIS A N 1
ATOM 706 C CA . HIS A 1 88 ? 2.468 -1.614 -11.119 1.00 92.38 88 HIS A CA 1
ATOM 707 C C . HIS A 1 88 ? 1.561 -0.704 -10.294 1.00 92.38 88 HIS A C 1
ATOM 709 O O . HIS A 1 88 ? 0.351 -0.807 -10.424 1.00 92.38 88 HIS A O 1
ATOM 715 N N . VAL A 1 89 ? 2.082 0.209 -9.469 1.00 91.94 89 VAL A N 1
ATOM 716 C CA . VAL A 1 89 ? 1.232 1.095 -8.657 1.00 91.94 89 VAL A CA 1
ATOM 717 C C . VAL A 1 89 ? 1.221 2.513 -9.215 1.00 91.94 89 VAL A C 1
ATOM 719 O O . VAL A 1 89 ? 2.258 3.164 -9.372 1.00 91.94 89 VAL A O 1
ATOM 722 N N . ASP A 1 90 ? 0.018 3.018 -9.469 1.00 90.06 90 ASP A N 1
ATOM 723 C CA . ASP A 1 90 ? -0.240 4.427 -9.720 1.00 90.06 90 ASP A CA 1
ATOM 724 C C . ASP A 1 90 ? -0.584 5.154 -8.413 1.00 90.06 90 ASP A C 1
ATOM 726 O O . ASP A 1 90 ? -1.549 4.823 -7.727 1.00 90.06 90 ASP A O 1
ATOM 730 N N . TRP A 1 91 ? 0.213 6.170 -8.086 1.00 90.25 91 TRP A N 1
ATOM 731 C CA . TRP A 1 91 ? 0.082 6.994 -6.882 1.00 90.25 91 TRP A CA 1
ATOM 732 C C . TRP A 1 91 ? -0.604 8.342 -7.147 1.00 90.25 91 TRP A C 1
ATOM 734 O O . TRP A 1 91 ? -0.687 9.169 -6.244 1.00 90.25 91 TRP A O 1
ATOM 744 N N . SER A 1 92 ? -1.049 8.601 -8.380 1.00 83.00 92 SER A N 1
ATOM 745 C CA . SER A 1 92 ? -1.582 9.906 -8.793 1.00 83.00 92 SER A CA 1
ATOM 746 C C . SER A 1 92 ? -3.035 10.166 -8.372 1.00 83.00 92 SER A C 1
ATOM 748 O O . SER A 1 92 ? -3.488 11.310 -8.425 1.00 83.00 92 SER A O 1
ATOM 750 N N . SER A 1 93 ? -3.767 9.132 -7.947 1.00 75.06 93 SER A N 1
ATOM 751 C CA . SER A 1 93 ? -5.172 9.249 -7.552 1.00 75.06 93 SER A CA 1
ATOM 752 C C . SER A 1 93 ? -5.342 9.826 -6.143 1.00 75.06 93 SER A C 1
ATOM 754 O O . SER A 1 93 ? -4.709 9.377 -5.186 1.00 75.06 93 SER A O 1
ATOM 756 N N . SER A 1 94 ? -6.282 10.765 -6.004 1.00 66.94 94 SER A N 1
ATOM 757 C CA . SER A 1 94 ? -6.663 11.375 -4.723 1.00 66.94 94 SER A CA 1
ATOM 758 C C . SER A 1 94 ? -7.461 10.444 -3.804 1.00 66.94 94 SER A C 1
ATOM 760 O O . SER A 1 94 ? -7.642 10.753 -2.630 1.00 66.94 94 SER A O 1
ATOM 762 N N . THR A 1 95 ? -7.971 9.320 -4.318 1.00 68.62 95 THR A N 1
ATOM 763 C CA . THR A 1 95 ? -8.723 8.326 -3.528 1.00 68.62 95 THR A CA 1
ATOM 764 C C . THR A 1 95 ? -7.831 7.201 -2.992 1.00 68.62 95 THR A C 1
ATOM 766 O O . THR A 1 95 ? -8.307 6.307 -2.294 1.00 68.62 95 THR A O 1
ATOM 769 N N . GLY A 1 96 ? -6.531 7.237 -3.299 1.00 77.56 96 GLY A N 1
ATOM 770 C CA . GLY A 1 96 ? -5.555 6.219 -2.919 1.00 77.56 96 GLY A CA 1
ATOM 771 C C . GLY A 1 96 ? -4.911 5.526 -4.124 1.00 77.56 96 GLY A C 1
ATOM 772 O O . GLY A 1 96 ? -5.370 5.690 -5.252 1.00 77.56 96 GLY A O 1
ATOM 773 N N . PRO A 1 97 ? -3.830 4.763 -3.898 1.00 89.06 97 PRO A N 1
ATOM 774 C CA . PRO A 1 97 ? -3.052 4.165 -4.969 1.00 89.06 97 PRO A CA 1
ATOM 775 C C . PRO A 1 97 ? -3.817 3.033 -5.658 1.00 89.06 97 PRO A C 1
ATOM 777 O O . PRO A 1 97 ? -4.521 2.253 -5.010 1.00 89.06 97 PRO A O 1
ATOM 780 N N . ILE A 1 98 ? -3.652 2.940 -6.974 1.00 86.94 98 ILE A N 1
ATOM 781 C CA . ILE A 1 98 ? -4.384 2.018 -7.847 1.00 86.94 98 ILE A CA 1
ATOM 782 C C . ILE A 1 98 ? -3.381 1.081 -8.516 1.00 86.94 98 ILE A C 1
ATOM 784 O O . ILE A 1 98 ? -2.324 1.527 -8.966 1.00 86.94 98 ILE A O 1
ATOM 788 N N . LEU A 1 99 ? -3.702 -0.213 -8.589 1.00 87.50 99 LEU A N 1
ATOM 789 C CA . LEU A 1 99 ? -2.919 -1.132 -9.412 1.00 87.50 99 LEU A CA 1
ATOM 790 C C . LEU A 1 99 ? -3.162 -0.805 -10.884 1.00 87.50 99 LEU A C 1
ATOM 792 O O . LEU A 1 99 ? -4.299 -0.781 -11.349 1.00 87.50 99 LEU A O 1
ATOM 796 N N . ARG A 1 100 ? -2.083 -0.526 -11.609 1.00 83.94 100 ARG A N 1
ATOM 797 C CA . ARG A 1 100 ? -2.084 -0.448 -13.062 1.00 83.94 100 ARG A CA 1
ATOM 798 C C . ARG A 1 100 ? -2.430 -1.824 -13.585 1.00 83.94 100 ARG A C 1
ATOM 800 O O . ARG A 1 100 ? -1.901 -2.831 -13.125 1.00 83.94 100 ARG A O 1
ATOM 807 N N . CYS A 1 101 ? -3.324 -1.838 -14.548 1.00 65.25 101 CYS A N 1
ATOM 808 C CA . CYS A 1 101 ? -3.783 -3.062 -15.153 1.00 65.25 101 CYS A CA 1
ATOM 809 C C . CYS A 1 101 ? -3.439 -2.996 -16.620 1.00 65.25 101 CYS A C 1
ATOM 811 O O . CYS A 1 101 ? -3.839 -2.052 -17.309 1.00 65.25 101 CYS A O 1
ATOM 813 N N . ASP A 1 102 ? -2.685 -3.982 -17.078 1.00 56.03 102 ASP A N 1
ATOM 814 C CA . ASP A 1 102 ? -2.443 -4.139 -18.497 1.00 56.03 102 ASP A CA 1
ATOM 815 C C . ASP A 1 102 ? -3.760 -4.501 -19.183 1.00 56.03 102 ASP A C 1
ATOM 817 O O . ASP A 1 102 ? -4.606 -5.189 -18.618 1.00 56.03 102 ASP A O 1
ATOM 821 N N . ALA A 1 103 ? -3.960 -4.007 -20.405 1.00 48.62 103 ALA A N 1
ATOM 822 C CA . ALA A 1 103 ? -5.234 -4.100 -21.124 1.00 48.62 103 ALA A CA 1
ATOM 823 C C . ALA A 1 103 ? -5.746 -5.544 -21.346 1.00 48.62 103 ALA A C 1
ATOM 825 O O . ALA A 1 103 ? -6.917 -5.715 -21.686 1.00 48.62 103 ALA A O 1
ATOM 826 N N . ASP A 1 104 ? -4.893 -6.552 -21.131 1.00 46.47 104 ASP A N 1
ATOM 827 C CA . ASP A 1 104 ? -5.198 -7.981 -21.252 1.00 46.47 104 ASP A CA 1
ATOM 828 C C . ASP A 1 104 ? -5.260 -8.728 -19.905 1.00 46.47 104 ASP A C 1
ATOM 830 O O . ASP A 1 104 ? -5.712 -9.875 -19.876 1.00 46.47 104 ASP A O 1
ATOM 834 N N . ASP A 1 105 ? -4.860 -8.102 -18.791 1.00 44.41 105 ASP A N 1
ATOM 835 C CA . ASP A 1 105 ? -4.953 -8.699 -17.458 1.00 44.41 105 ASP A CA 1
ATOM 836 C C . ASP A 1 105 ? -6.157 -8.097 -16.730 1.00 44.41 105 ASP A C 1
ATOM 838 O O . ASP A 1 105 ? -6.375 -6.881 -16.730 1.00 44.41 105 ASP A O 1
ATOM 842 N N . VAL A 1 106 ? -7.011 -8.952 -16.166 1.00 41.53 106 VAL A N 1
ATOM 843 C CA . VAL A 1 106 ? -8.249 -8.515 -15.512 1.00 41.53 106 VAL A CA 1
ATOM 844 C C . VAL A 1 106 ? -7.858 -7.663 -14.319 1.00 41.53 106 VAL A C 1
ATOM 846 O O . VAL A 1 106 ? -7.518 -8.173 -13.255 1.00 41.53 106 VAL A O 1
ATOM 849 N N . CYS A 1 107 ? -7.908 -6.353 -14.541 1.00 39.59 107 CYS A N 1
ATOM 850 C CA . CYS A 1 107 ? -7.624 -5.347 -13.550 1.00 39.59 107 CYS A CA 1
ATOM 851 C C . CYS A 1 107 ? -8.330 -5.699 -12.258 1.00 39.59 107 CYS A C 1
ATOM 853 O O . CYS A 1 107 ? -9.546 -5.922 -12.300 1.00 39.59 107 CYS A O 1
ATOM 855 N N . ALA A 1 108 ? -7.562 -5.800 -11.168 1.00 41.53 108 ALA A N 1
ATOM 856 C CA . ALA A 1 108 ? -8.039 -6.182 -9.849 1.00 41.53 108 ALA A CA 1
ATOM 857 C C . ALA A 1 108 ? -9.433 -5.591 -9.626 1.00 41.53 108 ALA A C 1
ATOM 859 O O . ALA A 1 108 ? -9.607 -4.377 -9.506 1.00 41.53 108 ALA A O 1
ATOM 860 N N . GLN A 1 109 ? -10.447 -6.456 -9.680 1.00 38.84 109 GLN A N 1
ATOM 861 C CA . GLN A 1 109 ? -11.809 -6.023 -9.440 1.00 38.84 109 GLN A CA 1
ATOM 862 C C . GLN A 1 109 ? -11.840 -5.553 -7.994 1.00 38.84 109 GLN A C 1
ATOM 864 O O . GLN A 1 109 ? -11.631 -6.333 -7.067 1.00 38.84 109 GLN A O 1
ATOM 869 N N . TYR A 1 110 ? -12.040 -4.255 -7.803 1.00 40.22 110 TYR A N 1
ATOM 870 C CA . TYR A 1 110 ? -12.296 -3.702 -6.489 1.00 40.22 110 TYR A CA 1
ATOM 871 C C . TYR A 1 110 ? -13.613 -4.294 -6.001 1.00 40.22 110 TYR A C 1
ATOM 873 O O . TYR A 1 110 ? -14.683 -3.994 -6.529 1.00 40.22 110 TYR A O 1
ATOM 881 N N . TYR A 1 111 ? -13.529 -5.170 -5.008 1.00 34.25 111 TYR A N 1
ATOM 882 C CA . TYR A 1 111 ? -14.706 -5.669 -4.322 1.00 34.25 111 TYR A CA 1
ATOM 883 C C . TYR A 1 111 ? -15.005 -4.744 -3.151 1.00 34.25 111 TYR A C 1
ATOM 885 O O . TYR A 1 111 ? -14.182 -4.563 -2.253 1.00 34.25 111 TYR A O 1
ATOM 893 N N . THR A 1 112 ? -16.208 -4.179 -3.136 1.00 36.78 112 THR A N 1
ATOM 894 C CA . THR A 1 112 ? -16.756 -3.572 -1.927 1.00 36.78 112 THR A CA 1
ATOM 895 C C . THR A 1 112 ? -17.006 -4.697 -0.926 1.00 36.78 112 THR A C 1
ATOM 897 O O . THR A 1 112 ? -17.886 -5.534 -1.122 1.00 36.78 112 THR A O 1
ATOM 900 N N . ALA A 1 113 ? -16.192 -4.756 0.125 1.00 39.84 113 ALA A N 1
ATOM 901 C CA . ALA A 1 113 ? -16.367 -5.705 1.213 1.00 39.84 113 ALA A CA 1
ATOM 902 C C . ALA A 1 113 ? -17.046 -5.008 2.396 1.00 39.84 113 ALA A C 1
ATOM 904 O O . ALA A 1 113 ? -16.503 -4.061 2.966 1.00 39.84 113 ALA A O 1
ATOM 905 N N . ASP A 1 114 ? -18.209 -5.516 2.807 1.00 40.19 114 ASP A N 1
ATOM 906 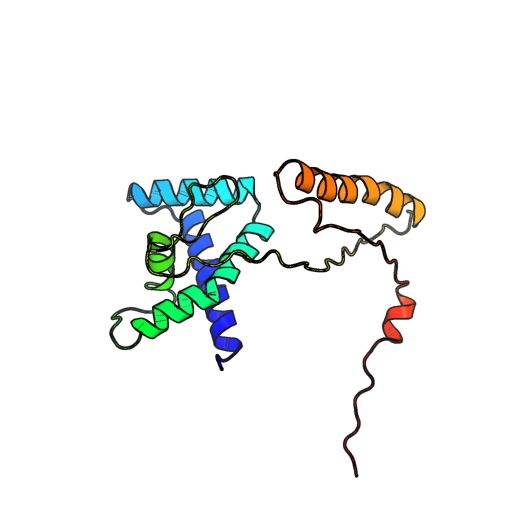C CA . ASP A 1 114 ? -18.839 -5.133 4.068 1.00 40.19 114 ASP A CA 1
ATOM 907 C C . ASP A 1 114 ? -18.010 -5.686 5.233 1.00 40.19 114 ASP A C 1
ATOM 909 O O . ASP A 1 114 ? -18.198 -6.821 5.676 1.00 40.19 114 ASP A O 1
ATOM 913 N N . VAL A 1 115 ? -17.061 -4.894 5.734 1.00 46.12 115 VAL A N 1
ATOM 914 C CA . VAL A 1 115 ? -16.271 -5.260 6.914 1.00 46.12 115 VAL A CA 1
ATOM 915 C C . VAL A 1 115 ? -17.030 -4.816 8.168 1.00 46.12 115 VAL A C 1
ATOM 917 O O . VAL A 1 115 ? -17.078 -3.618 8.462 1.00 46.12 115 VAL A O 1
ATOM 920 N N . PRO A 1 116 ? -17.611 -5.736 8.966 1.00 48.47 116 PRO A N 1
ATOM 921 C CA . PRO A 1 116 ? -18.242 -5.365 10.224 1.00 48.47 116 PRO A CA 1
ATOM 922 C C . PRO A 1 116 ? -17.175 -4.873 11.211 1.00 48.47 116 PRO A C 1
ATOM 924 O O . PRO A 1 116 ? -16.498 -5.659 11.874 1.00 48.47 116 PRO A O 1
ATOM 927 N N . MET A 1 117 ? -17.021 -3.555 11.336 1.00 51.94 117 MET A N 1
ATOM 928 C CA . MET A 1 117 ? -16.111 -2.957 12.310 1.00 51.94 117 MET A CA 1
ATOM 929 C C . MET A 1 117 ? -16.745 -2.881 13.700 1.00 51.94 117 MET A C 1
ATOM 931 O O . MET A 1 117 ? -17.882 -2.447 13.878 1.00 51.94 117 MET A O 1
ATOM 935 N N . THR A 1 118 ? -15.973 -3.271 14.717 1.00 53.22 118 THR A N 1
ATOM 936 C CA . THR A 1 118 ? -16.331 -3.068 16.127 1.00 53.22 118 THR A CA 1
ATOM 937 C C . THR A 1 118 ? -15.472 -1.956 16.712 1.00 53.22 118 THR A C 1
ATOM 939 O O . THR A 1 118 ? -14.288 -2.160 16.973 1.00 53.22 118 THR A O 1
ATOM 942 N N . LEU A 1 119 ? -16.075 -0.798 16.978 1.00 57.03 119 LEU A N 1
ATOM 943 C CA . LEU A 1 119 ? -15.416 0.284 17.703 1.00 57.03 119 LEU A CA 1
ATOM 944 C C . LEU A 1 119 ? -15.506 0.023 19.213 1.00 57.03 119 LEU A C 1
ATOM 946 O O . LEU A 1 119 ? -16.594 0.035 19.790 1.00 57.03 119 LEU A O 1
ATOM 950 N N . GLN A 1 120 ? -14.363 -0.213 19.859 1.00 56.84 120 GLN A N 1
ATOM 951 C CA . GLN A 1 120 ? -14.278 -0.279 21.319 1.00 56.84 120 GLN A CA 1
ATOM 952 C C . GLN A 1 120 ? -13.835 1.072 21.865 1.00 56.84 120 GLN A C 1
ATOM 954 O O . GLN A 1 120 ? -12.830 1.627 21.431 1.00 56.84 120 GLN A O 1
ATOM 959 N N . VAL A 1 121 ? -14.587 1.589 22.832 1.00 59.88 121 VAL A N 1
ATOM 960 C CA . VAL A 1 121 ? -14.345 2.909 23.414 1.00 59.88 121 VAL A CA 1
ATOM 961 C C . VAL A 1 121 ? -14.126 2.733 24.903 1.00 59.88 121 VAL A C 1
ATOM 963 O O . VAL A 1 121 ? -14.966 2.169 25.604 1.00 59.88 121 VAL A O 1
ATOM 966 N N . LEU A 1 122 ? -12.980 3.208 25.381 1.00 57.78 122 LEU A N 1
ATOM 967 C CA . LEU A 1 122 ? -12.675 3.253 26.803 1.00 57.78 122 LEU A CA 1
ATOM 968 C C . LEU A 1 122 ? -13.306 4.505 27.402 1.00 57.78 122 LEU A C 1
ATOM 970 O O . LEU A 1 122 ? -13.019 5.625 26.982 1.00 57.78 122 LEU A O 1
ATOM 974 N N . LEU A 1 123 ? -14.174 4.301 28.387 1.00 58.19 123 LEU A N 1
ATOM 975 C CA . LEU A 1 123 ? -14.844 5.387 29.085 1.00 58.19 123 LEU A CA 1
ATOM 976 C C . LEU A 1 123 ? -14.149 5.678 30.400 1.00 58.19 123 LEU A C 1
ATOM 978 O O . LEU A 1 123 ? -13.875 4.780 31.195 1.00 58.19 123 LEU A O 1
ATOM 982 N N . HIS A 1 124 ? -13.902 6.963 30.637 1.00 65.06 124 HIS A N 1
ATOM 983 C CA . HIS A 1 124 ? -13.475 7.422 31.945 1.00 65.06 124 HIS A CA 1
ATOM 984 C C . HIS A 1 124 ? -14.578 7.099 32.972 1.00 65.06 124 HIS A C 1
ATOM 986 O O . HIS A 1 124 ? -15.741 7.408 32.705 1.00 65.06 124 HIS A O 1
ATOM 992 N N . PRO A 1 125 ? -14.255 6.550 34.156 1.00 60.72 125 PRO A N 1
ATOM 993 C CA . PRO A 1 125 ? -15.248 6.049 35.118 1.00 60.72 125 PRO A CA 1
ATOM 994 C C . PRO A 1 125 ? -16.223 7.112 35.652 1.00 60.72 125 PRO A C 1
ATOM 996 O O . PRO A 1 125 ? -17.271 6.777 36.187 1.00 60.72 125 PRO A O 1
ATOM 999 N N . ALA A 1 126 ? -15.894 8.396 35.493 1.00 71.00 126 ALA A N 1
ATOM 1000 C CA . ALA A 1 126 ? -16.766 9.519 35.849 1.00 71.00 126 ALA A CA 1
ATOM 1001 C C . ALA A 1 126 ? -17.816 9.879 34.773 1.00 71.00 126 ALA A C 1
ATOM 1003 O O . ALA A 1 126 ? -18.596 10.805 34.977 1.00 71.00 126 ALA A O 1
ATOM 1004 N N . ARG A 1 127 ? -17.811 9.214 33.610 1.00 67.19 127 ARG A N 1
ATOM 1005 C CA . ARG A 1 127 ? -18.759 9.451 32.512 1.00 67.19 127 ARG A CA 1
ATOM 1006 C C . ARG A 1 127 ? -19.819 8.361 32.505 1.00 67.19 127 ARG A C 1
ATOM 1008 O O . ARG A 1 127 ? -19.499 7.182 32.639 1.00 67.19 127 ARG A O 1
ATOM 1015 N N . SER A 1 128 ? -21.073 8.756 32.311 1.00 73.38 128 SER A N 1
ATOM 1016 C CA . SER A 1 128 ? -22.151 7.791 32.122 1.00 73.38 128 SER A CA 1
ATOM 1017 C C . SER A 1 128 ? -22.104 7.186 30.715 1.00 73.38 128 SER A C 1
ATOM 1019 O O . SER A 1 128 ? -21.556 7.769 29.776 1.00 73.38 128 SER A O 1
ATOM 1021 N N . GLU A 1 129 ? -22.732 6.025 30.543 1.00 68.00 129 GLU A N 1
ATOM 1022 C CA . GLU A 1 129 ? -22.945 5.422 29.221 1.00 68.00 129 GLU A CA 1
ATOM 1023 C C . GLU A 1 129 ? -23.732 6.358 28.283 1.00 68.00 129 GLU A C 1
ATOM 1025 O O . GLU A 1 129 ? -23.494 6.393 27.076 1.00 68.00 129 GLU A O 1
ATOM 1030 N N . ALA A 1 130 ? -24.629 7.183 28.833 1.00 70.38 130 ALA A N 1
ATOM 1031 C CA . ALA A 1 130 ? -25.364 8.182 28.064 1.00 70.38 130 ALA A CA 1
ATOM 1032 C C . ALA A 1 130 ? -24.438 9.282 27.515 1.00 70.38 130 ALA A C 1
ATOM 1034 O O . ALA A 1 130 ? -24.549 9.638 26.340 1.00 70.38 130 ALA A O 1
ATOM 1035 N N . ASP A 1 131 ? -23.483 9.760 28.320 1.00 68.19 131 ASP A N 1
ATOM 1036 C CA . ASP A 1 131 ? -22.492 10.760 27.893 1.00 68.19 131 ASP A CA 1
ATOM 1037 C C . ASP A 1 131 ? -21.568 10.200 26.811 1.00 68.19 131 ASP A C 1
ATOM 1039 O O . ASP A 1 131 ? -21.254 10.875 25.832 1.00 68.19 131 ASP A O 1
ATOM 1043 N N . ALA A 1 132 ? -21.167 8.938 26.967 1.00 64.56 132 ALA A N 1
ATOM 1044 C CA . ALA A 1 132 ? -20.392 8.208 25.976 1.00 64.56 132 ALA A CA 1
ATOM 1045 C C . ALA A 1 132 ? -21.120 8.117 24.636 1.00 64.56 132 ALA A C 1
ATOM 1047 O O . ALA A 1 132 ? -20.557 8.415 23.584 1.00 64.56 132 ALA A O 1
ATOM 1048 N N . ARG A 1 133 ? -22.397 7.730 24.677 1.00 67.19 133 ARG A N 1
ATOM 1049 C CA . ARG A 1 133 ? -23.234 7.600 23.487 1.00 67.19 133 ARG A CA 1
ATOM 1050 C C . ARG A 1 133 ? -23.423 8.946 22.795 1.00 67.19 133 ARG A C 1
ATOM 1052 O O . ARG A 1 133 ? -23.325 9.012 21.572 1.00 67.19 133 ARG A O 1
ATOM 1059 N N . ALA A 1 134 ? -23.647 10.008 23.566 1.00 71.62 134 ALA A N 1
ATOM 1060 C CA . ALA A 1 134 ? -23.750 11.366 23.045 1.00 71.62 134 ALA A CA 1
ATOM 1061 C C . ALA A 1 134 ? -22.435 11.847 22.408 1.00 71.62 134 ALA A C 1
ATOM 1063 O O . ALA A 1 134 ? -22.479 12.515 21.381 1.00 71.62 134 ALA A O 1
ATOM 1064 N N . ALA A 1 135 ? -21.279 11.470 22.965 1.00 68.69 135 ALA A N 1
ATOM 1065 C CA . ALA A 1 135 ? -19.965 11.819 22.422 1.00 68.69 135 ALA A CA 1
ATOM 1066 C C . ALA A 1 135 ? -19.581 11.012 21.168 1.00 68.69 135 ALA A C 1
ATOM 1068 O O . ALA A 1 135 ? -18.868 11.521 20.307 1.00 68.69 135 ALA A O 1
ATOM 1069 N N . LEU A 1 136 ? -20.057 9.769 21.044 1.00 70.00 136 LEU A N 1
ATOM 1070 C CA . LEU A 1 136 ? -19.764 8.898 19.900 1.00 70.00 136 LEU A CA 1
ATOM 1071 C C . LEU A 1 136 ? -20.663 9.156 18.693 1.00 70.00 136 LEU A C 1
ATOM 1073 O O . LEU A 1 136 ? -20.248 8.927 17.560 1.00 70.00 136 LEU A O 1
ATOM 1077 N N . LEU A 1 137 ? -21.885 9.637 18.917 1.00 70.69 137 LEU A N 1
ATOM 1078 C CA . LEU A 1 137 ? -22.855 9.854 17.847 1.00 70.69 137 LEU A CA 1
ATOM 1079 C C . LEU A 1 137 ? -22.356 10.814 16.743 1.00 70.69 137 LEU A C 1
ATOM 1081 O O . LEU A 1 137 ? -22.560 10.490 15.576 1.00 70.69 137 LEU A O 1
ATOM 1085 N N . PRO A 1 138 ? -21.684 11.945 17.044 1.00 69.06 138 PRO A N 1
ATOM 1086 C CA . PRO A 1 138 ? -21.114 12.819 16.020 1.00 69.06 138 PRO A CA 1
ATOM 1087 C C . PRO A 1 138 ? -19.990 12.152 15.225 1.00 69.06 138 PRO A C 1
ATOM 1089 O O . PRO A 1 138 ? -19.906 12.362 14.024 1.00 69.06 138 PRO A O 1
ATOM 1092 N N . ILE A 1 139 ? -19.160 11.325 15.871 1.00 68.56 139 ILE A N 1
ATOM 1093 C CA . ILE A 1 139 ? -18.056 10.607 15.214 1.00 68.56 139 ILE A CA 1
ATOM 1094 C C . ILE A 1 139 ? -18.618 9.587 14.223 1.00 68.56 139 ILE A C 1
ATOM 1096 O O . ILE A 1 139 ? -18.193 9.538 13.076 1.00 68.56 139 ILE A O 1
ATOM 1100 N N . LEU A 1 140 ? -19.620 8.812 14.643 1.00 68.19 140 LEU A N 1
ATOM 1101 C CA . LEU A 1 140 ? -20.283 7.840 13.774 1.00 68.19 140 LEU A CA 1
ATOM 1102 C C . LEU A 1 140 ? -21.014 8.518 12.610 1.00 68.19 140 LEU A C 1
ATOM 1104 O O . LEU A 1 140 ? -20.923 8.044 11.485 1.00 68.19 140 LEU A O 1
ATOM 1108 N N . LYS A 1 141 ? -21.679 9.652 12.863 1.00 66.31 141 LYS A N 1
ATOM 1109 C CA . LYS A 1 141 ? -22.308 10.453 11.806 1.00 66.31 141 LYS A CA 1
ATOM 1110 C C . LYS A 1 141 ? -21.292 11.040 10.832 1.00 66.31 141 LYS A C 1
ATOM 1112 O O . LYS A 1 141 ? -21.575 11.077 9.647 1.00 66.31 141 LYS A O 1
ATOM 1117 N N . ALA A 1 142 ? -20.131 11.483 11.308 1.00 64.19 142 ALA A N 1
ATOM 1118 C CA . ALA A 1 142 ? -19.069 11.981 10.440 1.00 64.19 142 ALA A CA 1
ATOM 1119 C C . ALA A 1 142 ? -18.497 10.863 9.556 1.00 64.19 142 ALA A C 1
ATOM 1121 O O . ALA A 1 142 ? -18.247 11.099 8.382 1.00 64.19 142 ALA A O 1
ATOM 1122 N N . ILE A 1 143 ? -18.355 9.644 10.093 1.00 62.12 143 ILE A N 1
ATOM 1123 C CA . ILE A 1 143 ? -17.967 8.459 9.310 1.00 62.12 143 ILE A CA 1
ATOM 1124 C C . ILE A 1 143 ? -19.018 8.157 8.232 1.00 62.12 143 ILE A C 1
ATOM 1126 O O . ILE A 1 143 ? -18.656 7.894 7.094 1.00 62.12 143 ILE A O 1
ATOM 1130 N N . GLU A 1 144 ? -20.306 8.231 8.572 1.00 61.28 144 GLU A N 1
ATOM 1131 C CA . GLU A 1 144 ? -21.409 8.018 7.625 1.00 61.28 144 GLU A CA 1
ATOM 1132 C C . GLU A 1 144 ? -21.485 9.126 6.556 1.00 61.28 144 GLU A C 1
ATOM 1134 O O . GLU A 1 144 ? -21.668 8.834 5.381 1.00 61.28 144 GLU A O 1
ATOM 1139 N N . GLN A 1 145 ? -21.291 10.395 6.930 1.00 55.22 145 GLN A N 1
ATOM 1140 C CA . GLN A 1 145 ? -21.360 11.541 6.013 1.00 55.22 145 GLN A CA 1
ATOM 1141 C C . GLN A 1 145 ? -20.149 11.662 5.089 1.00 55.22 145 GLN A C 1
ATOM 1143 O O . GLN A 1 145 ? -20.331 11.958 3.913 1.00 55.22 145 GLN A O 1
ATOM 1148 N N . ALA A 1 146 ? -18.938 11.378 5.579 1.00 54.69 146 ALA A N 1
ATOM 1149 C CA . ALA A 1 146 ? -17.747 11.294 4.732 1.00 54.69 146 ALA A CA 1
ATOM 1150 C C . ALA A 1 146 ? -17.877 10.198 3.655 1.00 54.69 146 ALA A C 1
ATOM 1152 O O . ALA A 1 146 ? -17.162 10.227 2.663 1.00 54.69 146 ALA A O 1
ATOM 1153 N N . HIS A 1 147 ? -18.811 9.257 3.838 1.00 48.59 147 HIS A N 1
ATOM 1154 C CA . HIS A 1 147 ? -19.133 8.198 2.885 1.00 48.59 147 HIS A CA 1
ATOM 1155 C C . HIS A 1 147 ? -20.189 8.594 1.836 1.00 48.59 147 HIS A C 1
ATOM 1157 O O . HIS A 1 147 ? -20.344 7.883 0.852 1.00 48.59 147 HIS A O 1
ATOM 1163 N N . LEU A 1 148 ? -20.915 9.705 2.028 1.00 45.50 148 LEU A N 1
ATOM 1164 C CA . LEU A 1 148 ? -21.982 10.170 1.124 1.00 45.50 148 LEU A CA 1
ATOM 1165 C C . LEU A 1 148 ? -21.511 11.231 0.109 1.00 45.50 148 LEU A C 1
ATOM 1167 O O . LEU A 1 148 ? -22.233 11.522 -0.841 1.00 45.50 148 LEU A O 1
ATOM 1171 N N . GLU A 1 149 ? -20.336 11.840 0.306 1.00 40.06 149 GLU A N 1
ATOM 1172 C CA . GLU A 1 149 ? -19.781 12.853 -0.613 1.00 40.06 149 GLU A CA 1
ATOM 1173 C C . GLU A 1 149 ? -18.983 12.243 -1.784 1.00 40.06 149 GLU A C 1
ATOM 1175 O O . GLU A 1 149 ? -18.763 12.917 -2.790 1.00 40.06 149 GLU A O 1
ATOM 1180 N N . GLU A 1 150 ? -18.629 10.957 -1.711 1.00 41.56 150 GLU A N 1
ATOM 1181 C CA . GLU A 1 150 ? -18.197 10.168 -2.868 1.00 41.56 150 GLU A CA 1
ATOM 1182 C C . GLU A 1 150 ? -19.408 9.434 -3.454 1.00 41.56 150 GLU A C 1
ATOM 1184 O O . GLU A 1 150 ? -20.065 8.646 -2.780 1.00 41.56 150 GLU A O 1
ATOM 1189 N N . THR A 1 151 ? -19.734 9.706 -4.718 1.00 33.97 151 THR A N 1
ATOM 1190 C CA . THR A 1 151 ? -20.866 9.097 -5.426 1.00 33.97 151 THR A CA 1
ATOM 1191 C C . THR A 1 151 ? -20.687 7.584 -5.574 1.00 33.97 151 THR A C 1
ATOM 1193 O O . THR A 1 151 ? -20.076 7.125 -6.539 1.00 33.97 151 THR A O 1
ATOM 1196 N N . TRP A 1 152 ? -21.270 6.816 -4.656 1.00 37.19 152 TRP A N 1
ATOM 1197 C CA . TRP A 1 152 ? -21.431 5.366 -4.747 1.00 37.19 152 TRP A CA 1
ATOM 1198 C C . TRP A 1 152 ? -22.903 4.985 -4.530 1.00 37.19 152 TRP A C 1
ATOM 1200 O O . TRP A 1 152 ? -23.676 5.736 -3.944 1.00 37.19 152 TRP A O 1
ATOM 1210 N N . ASP A 1 153 ? -23.313 3.837 -5.070 1.00 36.81 153 ASP A N 1
ATOM 1211 C CA . ASP A 1 153 ? -24.702 3.361 -5.095 1.00 36.81 153 ASP A CA 1
ATOM 1212 C C . ASP A 1 153 ? -25.303 3.197 -3.677 1.00 36.81 153 ASP A C 1
ATOM 1214 O O . ASP A 1 153 ? -24.958 2.275 -2.931 1.00 36.81 153 ASP A O 1
ATOM 1218 N N . ASP A 1 154 ? -26.254 4.076 -3.331 1.00 38.88 154 ASP A N 1
ATOM 1219 C CA . ASP A 1 154 ? -27.006 4.135 -2.062 1.00 38.88 154 ASP A CA 1
ATOM 1220 C C . ASP A 1 154 ? -27.735 2.826 -1.683 1.00 38.88 154 ASP A C 1
ATOM 1222 O O . ASP A 1 154 ? -28.222 2.670 -0.557 1.00 38.88 154 ASP A O 1
ATOM 1226 N N . SER A 1 155 ? -27.864 1.865 -2.604 1.00 38.28 155 SER A N 1
ATOM 1227 C CA . SER A 1 155 ? -28.587 0.616 -2.352 1.00 38.28 155 SER A CA 1
ATOM 1228 C C . SER A 1 155 ? -27.834 -0.389 -1.466 1.00 38.28 155 SER A C 1
ATOM 1230 O O . SER A 1 155 ? -28.470 -1.316 -0.948 1.00 38.28 155 SER A O 1
ATOM 1232 N N . LEU A 1 156 ? -26.530 -0.190 -1.230 1.00 37.97 156 LEU A N 1
ATOM 1233 C CA . LEU A 1 156 ? -25.659 -1.165 -0.559 1.00 37.97 156 LEU A CA 1
ATOM 1234 C C . LEU A 1 156 ? -25.493 -0.945 0.957 1.00 37.97 156 LEU A C 1
ATOM 1236 O O . LEU A 1 156 ? -25.294 -1.911 1.690 1.00 37.97 156 LEU A O 1
ATOM 12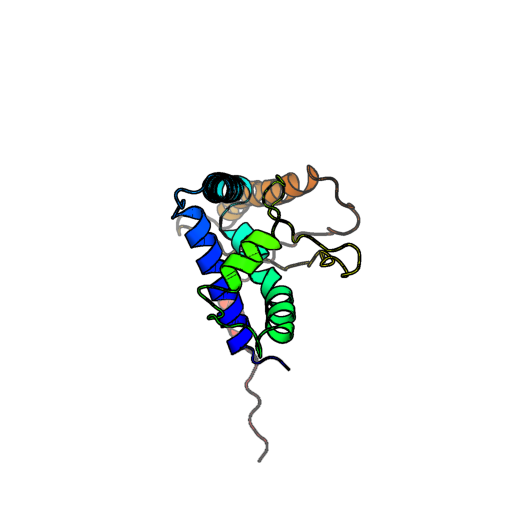40 N N . PHE A 1 157 ? -25.691 0.270 1.480 1.00 37.53 157 PHE A N 1
ATOM 1241 C CA . PHE A 1 157 ? -25.516 0.553 2.912 1.00 37.53 157 PHE A CA 1
ATOM 1242 C C . PHE A 1 157 ? -26.846 0.687 3.659 1.00 37.53 157 PHE A C 1
ATOM 1244 O O . PHE A 1 157 ? -27.348 1.775 3.937 1.00 37.53 157 PHE A O 1
ATOM 1251 N N . ARG A 1 158 ? -27.409 -0.451 4.082 1.00 34.72 158 ARG A N 1
ATOM 1252 C CA . ARG A 1 158 ? -28.485 -0.474 5.090 1.00 34.72 158 ARG A CA 1
ATOM 1253 C C . ARG A 1 158 ? -27.973 -0.919 6.457 1.00 34.72 158 ARG A C 1
ATOM 1255 O O . ARG A 1 158 ? -28.188 -2.051 6.880 1.00 34.72 158 ARG A O 1
ATOM 1262 N N . GLY A 1 159 ? -27.447 0.045 7.210 1.00 37.56 159 GLY A N 1
ATOM 1263 C CA . GLY A 1 159 ? -27.619 0.074 8.663 1.00 37.56 159 GLY A CA 1
ATOM 1264 C C . GLY A 1 159 ? -26.372 -0.182 9.503 1.00 37.56 159 GLY A C 1
ATOM 1265 O O . GLY A 1 159 ? -26.070 -1.316 9.872 1.00 37.56 159 GLY A O 1
ATOM 1266 N N . ALA A 1 160 ? -25.771 0.902 9.991 1.00 37.19 160 ALA A N 1
ATOM 1267 C CA . ALA A 1 160 ? -24.967 0.856 11.204 1.00 37.19 160 ALA A CA 1
ATOM 1268 C C . ALA A 1 160 ? -25.864 0.469 12.399 1.00 37.19 160 ALA A C 1
ATOM 1270 O O . ALA A 1 160 ? -26.702 1.246 12.862 1.00 37.19 160 ALA A O 1
ATOM 1271 N N . ARG A 1 161 ? -25.713 -0.754 12.923 1.00 37.59 161 ARG A N 1
ATOM 1272 C CA . ARG A 1 161 ? -26.352 -1.171 14.182 1.00 37.59 161 ARG A CA 1
ATOM 1273 C C . ARG A 1 161 ? -25.351 -1.103 15.326 1.00 37.59 161 ARG A C 1
ATOM 1275 O O . ARG A 1 161 ? -24.493 -1.967 15.470 1.00 37.59 161 ARG A O 1
ATOM 1282 N N . LEU A 1 162 ? -25.534 -0.121 16.204 1.00 35.19 162 LEU A N 1
ATOM 1283 C CA . LEU A 1 162 ? -24.876 -0.084 17.507 1.00 35.19 162 LEU A CA 1
ATOM 1284 C C . LEU A 1 162 ? -25.379 -1.249 18.372 1.00 35.19 162 LEU A C 1
ATOM 1286 O O . LEU A 1 162 ? -26.517 -1.234 18.842 1.00 35.19 162 LEU A O 1
ATOM 1290 N N . ARG A 1 163 ? -24.530 -2.256 18.601 1.00 37.22 163 ARG A N 1
ATOM 1291 C CA . ARG A 1 163 ? -24.732 -3.260 19.654 1.00 37.22 163 ARG A CA 1
ATOM 1292 C C . ARG A 1 163 ? -23.773 -2.986 20.803 1.00 37.22 163 ARG A C 1
ATOM 1294 O O . ARG A 1 163 ? -22.566 -3.147 20.660 1.00 37.22 163 ARG A O 1
ATOM 1301 N N . PHE A 1 164 ? -24.330 -2.618 21.950 1.00 35.88 164 PHE A N 1
ATOM 1302 C CA . PHE A 1 164 ? -23.603 -2.573 23.212 1.00 35.88 164 PHE A CA 1
ATOM 1303 C C . PHE A 1 164 ? -23.649 -3.968 23.835 1.00 35.88 164 PHE A C 1
ATOM 1305 O O . PHE A 1 164 ? -24.729 -4.508 24.067 1.00 35.88 164 PHE A O 1
ATOM 1312 N N . LEU A 1 165 ? -22.482 -4.568 24.062 1.00 35.62 165 LEU A N 1
ATOM 1313 C CA . LEU A 1 165 ? -22.356 -5.816 24.811 1.00 35.62 165 LEU A CA 1
ATOM 1314 C C . LEU A 1 165 ? -21.753 -5.486 26.181 1.00 35.62 165 LEU A C 1
ATOM 1316 O O . LEU A 1 165 ? -20.611 -5.017 26.231 1.00 35.62 165 LEU A O 1
ATOM 1320 N N . PRO A 1 166 ? -22.479 -5.717 27.288 1.00 33.78 166 PRO A N 1
ATOM 1321 C CA . PRO A 1 166 ? -21.916 -5.609 28.625 1.00 33.78 166 PRO A CA 1
ATOM 1322 C C . PRO A 1 166 ? -20.674 -6.495 28.748 1.00 33.78 166 PRO A C 1
ATOM 1324 O O . PRO A 1 166 ? -20.661 -7.637 28.285 1.00 33.78 166 PRO A O 1
ATOM 1327 N N . HIS A 1 167 ? -19.629 -6.006 29.423 1.00 35.28 167 HIS A N 1
ATOM 1328 C CA . HIS A 1 167 ? -18.370 -6.746 29.587 1.00 35.28 167 HIS A CA 1
ATOM 1329 C C . HIS A 1 167 ? -18.566 -8.152 30.198 1.00 35.28 167 HIS A C 1
ATOM 1331 O O . HIS A 1 167 ? -17.785 -9.059 29.915 1.00 35.28 167 HIS A O 1
ATOM 1337 N N . ARG A 1 168 ? -19.643 -8.361 30.972 1.00 36.88 168 ARG A N 1
ATOM 1338 C CA . ARG A 1 168 ? -19.985 -9.646 31.603 1.00 36.88 168 ARG A CA 1
ATOM 1339 C C . ARG A 1 168 ? -20.527 -10.711 30.639 1.00 36.88 168 ARG A C 1
ATOM 1341 O O . ARG A 1 168 ? -20.321 -11.892 30.904 1.00 36.88 168 ARG A O 1
ATOM 1348 N N . ASP A 1 169 ? -21.109 -10.333 29.503 1.00 37.84 169 ASP A N 1
ATOM 1349 C CA . ASP A 1 169 ? -21.729 -11.293 28.570 1.00 37.84 169 ASP A CA 1
ATOM 1350 C C . ASP A 1 169 ? -20.719 -11.933 27.601 1.00 37.84 169 ASP A C 1
ATOM 1352 O O .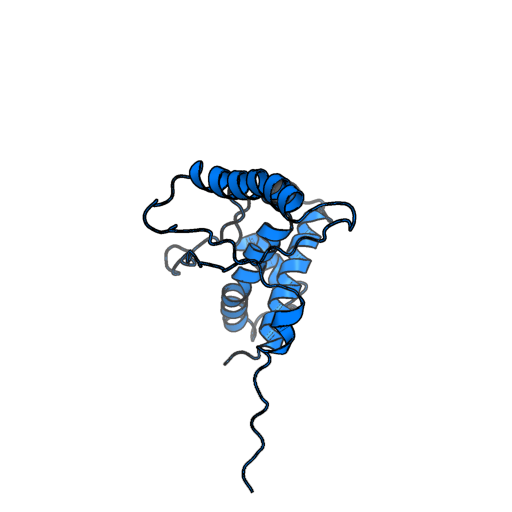 ASP A 1 169 ? -21.013 -12.928 26.938 1.00 37.84 169 ASP A O 1
ATOM 1356 N N . ARG A 1 170 ? -19.477 -11.425 27.561 1.00 41.09 170 ARG A N 1
ATOM 1357 C CA . ARG A 1 170 ? -18.394 -11.988 26.736 1.00 41.09 170 ARG A CA 1
ATOM 1358 C C . ARG A 1 170 ? -17.903 -13.359 27.208 1.00 41.09 170 ARG A C 1
ATOM 1360 O O . ARG A 1 170 ? -17.357 -14.099 26.396 1.00 41.09 170 ARG A O 1
ATOM 1367 N N . MET A 1 171 ? -18.115 -13.733 28.473 1.00 36.19 171 MET A N 1
ATOM 1368 C CA . MET A 1 171 ? -17.710 -15.059 28.965 1.00 36.19 171 MET A CA 1
ATOM 1369 C C . MET A 1 171 ? -18.682 -16.184 28.577 1.00 36.19 171 MET A C 1
ATOM 1371 O O . MET A 1 171 ? -18.307 -17.351 28.653 1.00 36.19 171 MET A O 1
ATOM 1375 N N . ALA A 1 172 ? -19.899 -15.865 28.123 1.00 41.16 172 ALA A N 1
ATOM 1376 C CA . ALA A 1 172 ? -20.899 -16.868 27.743 1.00 41.16 172 ALA A CA 1
ATOM 1377 C C . ALA A 1 172 ? -20.811 -17.315 26.268 1.00 41.16 172 ALA A C 1
ATOM 1379 O O . ALA A 1 172 ? -21.407 -18.324 25.899 1.00 41.16 172 ALA A O 1
ATOM 1380 N N . LEU A 1 173 ? -20.066 -16.585 25.430 1.00 41.28 173 LEU A N 1
ATOM 1381 C CA . LEU A 1 173 ? -19.966 -16.806 23.978 1.00 41.28 173 LEU A CA 1
ATOM 1382 C C . LEU A 1 173 ? -18.654 -17.473 23.532 1.00 41.28 173 LEU A C 1
ATOM 1384 O O . LEU A 1 173 ? -18.412 -17.607 22.334 1.00 41.28 173 LEU A O 1
ATOM 1388 N N . ALA A 1 174 ? -17.811 -17.919 24.467 1.00 37.19 174 ALA A N 1
ATOM 1389 C CA . ALA A 1 174 ? -16.657 -18.740 24.116 1.00 37.19 174 ALA A CA 1
ATOM 1390 C C . ALA A 1 174 ? -17.141 -20.091 23.541 1.00 37.19 174 ALA A C 1
ATOM 1392 O O . ALA A 1 174 ? -17.961 -20.759 24.180 1.00 37.19 174 ALA A O 1
ATOM 1393 N N . PRO A 1 175 ? -16.663 -20.530 22.361 1.00 40.22 175 PRO A N 1
ATOM 1394 C CA . PRO A 1 175 ? -17.021 -21.837 21.827 1.00 40.22 175 PRO A CA 1
ATOM 1395 C C . PRO A 1 175 ? -16.562 -22.924 22.806 1.00 40.22 175 PRO A C 1
ATOM 1397 O O . PRO A 1 175 ? -15.382 -23.007 23.155 1.00 40.22 175 PRO A O 1
ATOM 1400 N N . ARG A 1 176 ? -17.500 -23.761 23.272 1.00 46.22 176 ARG A N 1
ATOM 1401 C CA . ARG A 1 176 ? -17.167 -24.955 24.058 1.00 46.22 176 ARG A CA 1
ATOM 1402 C C . ARG A 1 176 ? -16.222 -25.814 23.219 1.00 46.22 176 ARG A C 1
ATOM 1404 O O . ARG A 1 176 ? -16.583 -26.220 22.115 1.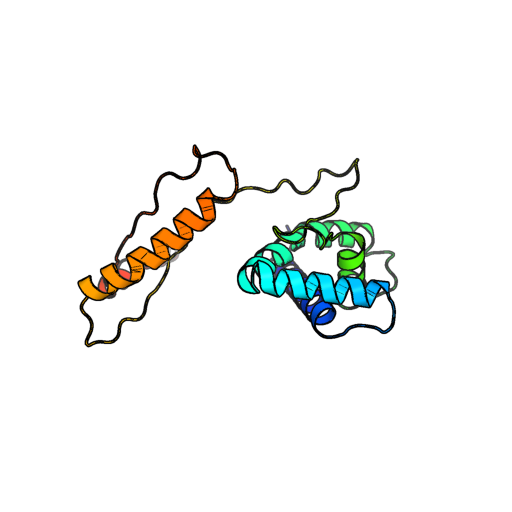00 46.22 176 ARG A O 1
ATOM 1411 N N . ARG A 1 177 ? -15.016 -26.073 23.738 1.00 43.38 177 ARG A N 1
ATOM 1412 C CA . ARG A 1 177 ? -14.082 -27.048 23.160 1.00 43.38 177 ARG A CA 1
ATOM 1413 C C . ARG A 1 177 ? -14.844 -28.356 22.937 1.00 43.38 177 ARG A C 1
ATOM 1415 O O . ARG A 1 177 ? -15.462 -28.864 23.870 1.00 43.38 177 ARG A O 1
ATOM 1422 N N . ARG A 1 178 ? -14.829 -28.878 21.709 1.00 44.75 178 ARG A N 1
ATOM 1423 C CA . ARG A 1 178 ? -15.244 -30.259 21.452 1.00 44.75 178 ARG A CA 1
ATOM 1424 C C . ARG A 1 178 ? -14.212 -31.161 22.122 1.00 44.75 178 ARG A C 1
ATOM 1426 O O . ARG A 1 178 ? -13.044 -31.121 21.746 1.00 44.75 178 ARG A O 1
ATOM 1433 N N . GLU A 1 179 ? -14.630 -31.912 23.132 1.00 46.44 179 GLU A N 1
ATOM 1434 C CA . GLU A 1 179 ? -13.832 -33.026 23.639 1.00 46.44 179 GLU A CA 1
ATOM 1435 C C . GLU A 1 179 ? -13.774 -34.130 22.569 1.00 46.44 179 GLU A C 1
ATOM 1437 O O . GLU A 1 179 ? -14.759 -34.325 21.845 1.00 46.44 179 GLU A O 1
ATOM 1442 N N . PRO A 1 180 ? -12.630 -34.815 22.410 1.00 43.25 180 PRO A N 1
ATOM 1443 C CA . PRO A 1 180 ? -12.503 -35.899 21.448 1.00 43.25 180 PRO A CA 1
ATOM 1444 C C . PRO A 1 180 ? -13.312 -37.126 21.909 1.00 43.25 180 PRO A C 1
ATOM 1446 O O . PRO A 1 180 ? -13.425 -37.364 23.115 1.00 43.25 180 PRO A O 1
ATOM 1449 N N . PRO A 1 181 ? -13.883 -37.902 20.972 1.00 53.19 181 PRO A N 1
ATOM 1450 C CA . PRO A 1 181 ? -14.641 -39.103 21.304 1.00 53.19 181 PRO A CA 1
ATOM 1451 C C . PRO A 1 181 ? -13.724 -40.187 21.893 1.00 53.19 181 PRO A C 1
ATOM 1453 O O . PRO A 1 181 ? -12.581 -40.332 21.454 1.00 53.19 181 PRO A O 1
ATOM 1456 N N . GLN A 1 182 ? -14.248 -40.908 22.890 1.00 58.28 182 GLN A N 1
ATOM 1457 C CA . GLN A 1 182 ? -13.631 -42.095 23.498 1.00 58.28 182 GLN A CA 1
ATOM 1458 C C . GLN A 1 182 ? -13.687 -43.309 22.573 1.00 58.28 182 GLN A C 1
ATOM 1460 O O . GLN A 1 182 ? -14.699 -43.442 21.846 1.00 58.28 182 GLN A O 1
#

Foldseek 3Di:
DDDPVLLVVLLVLQLVLLVCLCPDQDPDPLSVVSNVLSVLQCVQVNPVVQSVVRSVCSVVLVVVCVVCVVPDPDDSRPPSSNVCCSPQWDSPDSVGIAGHDDPPGDGPPDDDDPDPDDDDDDDDPVDDPVNVCVVCVVVVVVVVVVVVVPDDDPPPDDDDDDDDDDPVCVVVPDPDDDDDDD

Sequence (182 aa):
MTDHTESLETAACLWEAVLNFRDDPSTNSDSIERTLAVRATFREIGTAALRLIVIGWTDAVEADWRRVEDDYPLCFDWDFVPEWIASHVDWSSSTGPILR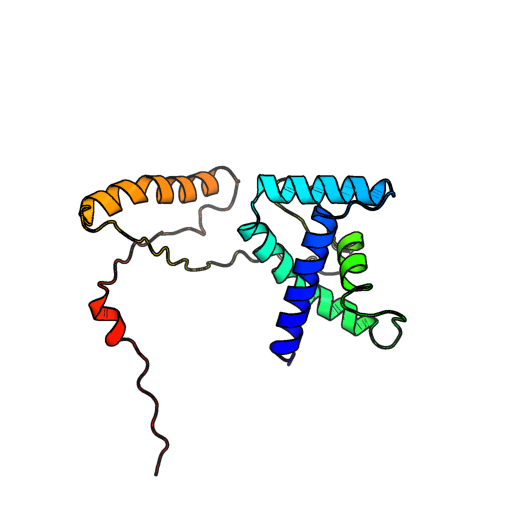CDADDVCAQYYTADVPMTLQVLLHPARSEADARAALLPILKAIEQAHLEETWDDSLFRGARLRFLPHRDRMALAPRRREPPQ

Radius of gyration: 21.75 Å; chains: 1; bounding box: 47×55×57 Å

pLDDT: mean 70.36, std 21.75, range [33.78, 97.0]

Secondary structure (DSSP, 8-state):
---HHHHHHHHHHHHHHHHHHHH---SSHHHHHHHHHHHHHHHHTHHHHHHHHHHTTHHHHHHHHHHHTTT--S-IIIIIHHHHHHHHEE---TT--EE---TTS----------------PPPTTS-HHHHHHHHHHHHHHHHHHTTSS---TTS----------GGGGGS-SPPP-PPP-